Protein AF-A0A5U8XTY5-F1 (afdb_monomer)

Organism: Salmonella muenchen (NCBI:txid596)

Solvent-accessible surface area (backbone atoms only — not comparable to full-atom values): 8448 Å² total; per-residue (Å²): 133,66,75,62,83,68,44,60,84,65,39,34,30,26,36,32,44,44,83,34,36,45,85,84,42,79,46,60,40,69,57,19,28,33,69,45,80,37,49,50,77,51,37,48,77,76,77,43,60,56,65,62,52,39,66,68,31,56,85,42,45,66,90,85,54,60,74,99,45,65,75,80,51,49,31,33,36,30,30,37,79,89,67,51,74,48,80,42,53,58,59,47,47,39,78,92,49,59,42,58,59,68,87,74,84,79,88,80,92,75,93,68,94,55,100,62,41,67,60,52,51,50,50,55,40,46,75,71,72,43,84,83,88,80,85,82,83,132

Secondary structure (DSSP, 8-state):
--GGGSS-TT-EEEEEB-TTGGGTS-SEEEEEEEEEEE-HHHHHHTT--HHHHHHHHGGGSPTTSS-SSTTSS-EEEEE-TTS-EEEEEGGGB-GGG-EE------------SSTTHHHHHHHHHHHTT---------

InterPro domains:
  IPR046907 SH3 fold domain associated with phage DNA polymerases [PF20287] (8-131)

Nearest PDB structures (foldseek):
  6p5j-assembly1_F  TM=4.198E-01  e=7.250E-01  Oryctolagus cuniculus
  6yal-assembly1_G  TM=4.003E-01  e=6.808E-01  Oryctolagus cuniculus
  8s8h-assembly1_E  TM=4.446E-01  e=1.983E+00  Kluyveromyces lactis NRRL Y-1140
  6w2t-assembly1_F  TM=3.214E-01  e=9.323E-01  Oryctolagus cuniculus
  7q08-assembly1_F  TM=4.359E-01  e=2.111E+00  Candida albicans SC5314

Structure (mmCIF, N/CA/C/O backbone):
data_AF-A0A5U8XTY5-F1
#
_entry.id   AF-A0A5U8XTY5-F1
#
loop_
_atom_site.group_PDB
_atom_site.id
_atom_site.type_symbol
_atom_site.label_atom_id
_atom_site.label_alt_id
_atom_site.label_comp_id
_atom_site.label_asym_id
_atom_site.label_entity_id
_atom_site.label_seq_id
_atom_site.pdbx_PDB_ins_code
_atom_site.Cartn_x
_atom_site.Cartn_y
_atom_site.Cartn_z
_atom_site.occupancy
_atom_site.B_iso_or_equiv
_atom_site.auth_seq_id
_atom_site.auth_comp_id
_atom_site.auth_asym_id
_atom_site.auth_atom_id
_atom_site.pdbx_PDB_model_num
ATOM 1 N N . MET A 1 1 ? 16.861 0.156 2.799 1.00 46.25 1 MET A N 1
ATOM 2 C CA . MET A 1 1 ? 15.954 0.047 3.958 1.00 46.25 1 MET A CA 1
ATOM 3 C C . MET A 1 1 ? 14.641 -0.405 3.359 1.00 46.25 1 MET A C 1
ATOM 5 O O . MET A 1 1 ? 14.179 0.290 2.465 1.00 46.25 1 MET A O 1
ATOM 9 N N . ASP A 1 2 ? 14.175 -1.608 3.687 1.00 60.91 2 ASP A N 1
ATOM 10 C CA . ASP A 1 2 ? 12.986 -2.193 3.049 1.00 60.91 2 ASP A CA 1
ATOM 11 C C . ASP A 1 2 ? 11.744 -1.482 3.602 1.00 60.91 2 ASP A C 1
ATOM 13 O O . ASP A 1 2 ? 11.672 -1.197 4.802 1.00 60.91 2 ASP A O 1
ATOM 17 N N . ILE A 1 3 ? 10.776 -1.162 2.746 1.00 63.41 3 ILE A N 1
ATOM 18 C CA . ILE A 1 3 ? 9.521 -0.537 3.184 1.00 63.41 3 ILE A CA 1
ATOM 19 C C . ILE A 1 3 ? 8.772 -1.449 4.177 1.00 63.41 3 ILE A C 1
ATOM 21 O O . ILE A 1 3 ? 8.040 -0.964 5.041 1.00 63.41 3 ILE A O 1
ATOM 25 N N . LEU A 1 4 ? 9.011 -2.765 4.099 1.00 61.50 4 LEU A N 1
ATOM 26 C CA . LEU A 1 4 ? 8.465 -3.785 4.993 1.00 61.50 4 LEU A CA 1
ATOM 27 C C . LEU A 1 4 ? 9.003 -3.704 6.428 1.00 61.50 4 LEU A C 1
ATOM 29 O O . LEU A 1 4 ? 8.382 -4.255 7.330 1.00 61.50 4 LEU A O 1
ATOM 33 N N . ASP A 1 5 ? 10.098 -2.982 6.687 1.00 62.12 5 ASP A N 1
ATOM 34 C CA . ASP A 1 5 ? 10.522 -2.713 8.070 1.00 62.12 5 ASP A CA 1
ATOM 35 C C . ASP A 1 5 ? 9.539 -1.760 8.785 1.00 62.12 5 ASP A C 1
ATOM 37 O O . ASP A 1 5 ? 9.568 -1.624 10.010 1.00 62.12 5 ASP A O 1
ATOM 41 N N . ARG A 1 6 ? 8.668 -1.068 8.029 1.00 63.94 6 ARG A N 1
ATOM 42 C CA . ARG A 1 6 ? 7.692 -0.093 8.545 1.00 63.94 6 ARG A CA 1
ATOM 43 C C . ARG A 1 6 ? 6.277 -0.658 8.699 1.00 63.94 6 ARG A C 1
ATOM 45 O O . ARG A 1 6 ? 5.474 -0.035 9.391 1.00 63.94 6 ARG A O 1
ATOM 52 N N . PHE A 1 7 ? 5.958 -1.792 8.072 1.00 67.31 7 PHE A N 1
ATOM 53 C CA . PHE A 1 7 ? 4.647 -2.446 8.165 1.00 67.31 7 PHE A CA 1
ATOM 54 C C . PHE A 1 7 ? 4.726 -3.936 7.812 1.00 67.31 7 PHE A C 1
ATOM 56 O O . PHE A 1 7 ? 5.512 -4.339 6.955 1.00 67.31 7 PHE A O 1
ATOM 63 N N . ASN A 1 8 ? 3.852 -4.760 8.395 1.00 67.56 8 ASN A N 1
ATOM 64 C CA . ASN A 1 8 ? 3.771 -6.175 8.027 1.00 67.56 8 ASN A CA 1
ATOM 65 C C . ASN A 1 8 ? 2.825 -6.414 6.839 1.00 67.56 8 ASN A C 1
ATOM 67 O O . ASN A 1 8 ? 1.816 -5.731 6.645 1.00 67.56 8 ASN A O 1
ATOM 71 N N . LEU A 1 9 ? 3.098 -7.468 6.065 1.00 66.56 9 LEU A N 1
ATOM 72 C CA . LEU A 1 9 ? 2.143 -7.977 5.078 1.00 66.56 9 LEU A CA 1
ATOM 73 C C . LEU A 1 9 ? 0.814 -8.339 5.763 1.00 66.56 9 LEU A C 1
ATOM 75 O O . LEU A 1 9 ? 0.801 -8.943 6.835 1.00 66.56 9 LEU A O 1
ATOM 79 N N . LYS A 1 10 ? -0.304 -8.022 5.098 1.00 68.25 10 LYS A N 1
ATOM 80 C CA . LYS A 1 10 ? -1.699 -8.116 5.578 1.00 68.25 10 LYS A CA 1
ATOM 81 C C . LYS A 1 10 ? -2.130 -7.052 6.588 1.00 68.25 10 LYS A C 1
ATOM 83 O O . LYS A 1 10 ? -3.305 -7.044 6.961 1.00 68.25 10 LYS A O 1
ATOM 88 N N . GLU A 1 11 ? -1.252 -6.140 6.998 1.00 69.69 11 GLU A N 1
ATOM 89 C CA . GLU A 1 11 ? -1.669 -4.992 7.799 1.00 69.69 11 GLU A CA 1
ATOM 90 C C . GLU A 1 11 ? -2.367 -3.935 6.944 1.00 69.69 11 GLU A C 1
ATOM 92 O O . GLU A 1 11 ? -2.171 -3.819 5.730 1.00 69.69 11 GLU A O 1
ATOM 97 N N . THR A 1 12 ? -3.234 -3.177 7.609 1.00 72.56 12 THR A N 1
ATOM 98 C CA . THR A 1 12 ? -3.877 -2.005 7.029 1.00 72.56 12 THR A CA 1
ATOM 99 C C . THR A 1 12 ? -2.951 -0.820 7.239 1.00 72.56 12 THR A C 1
ATOM 101 O O . THR A 1 12 ? -2.670 -0.449 8.374 1.00 72.56 12 THR A O 1
ATOM 104 N N . VAL A 1 13 ? -2.478 -0.228 6.153 1.00 76.25 13 VAL A N 1
ATOM 105 C CA . VAL A 1 13 ? -1.518 0.873 6.176 1.00 76.25 13 VAL A CA 1
ATOM 106 C C . VAL A 1 13 ? -2.144 2.073 5.485 1.00 76.25 13 VAL A C 1
ATOM 108 O O . VAL A 1 13 ? -2.880 1.935 4.502 1.00 76.25 13 VAL A O 1
ATOM 111 N N . THR A 1 14 ? -1.877 3.250 6.029 1.00 79.75 14 THR A N 1
ATOM 112 C CA . THR A 1 14 ? -2.130 4.516 5.356 1.00 79.75 14 THR A CA 1
ATOM 113 C C . THR A 1 14 ? -0.795 5.077 4.904 1.00 79.75 14 THR A C 1
ATOM 115 O O . THR A 1 14 ? 0.130 5.164 5.701 1.00 79.75 14 THR A O 1
ATOM 118 N N . PHE A 1 15 ? -0.670 5.410 3.627 1.00 79.62 15 PHE A N 1
ATOM 119 C CA . PHE A 1 15 ? 0.547 6.012 3.091 1.00 79.62 15 PHE A CA 1
ATOM 120 C C . PHE A 1 15 ? 0.212 6.958 1.942 1.00 79.62 15 PHE A C 1
ATOM 122 O O . PHE A 1 15 ? -0.843 6.846 1.303 1.00 79.62 15 PHE A O 1
ATOM 129 N N . GLN A 1 16 ? 1.116 7.899 1.691 1.00 78.56 16 GLN A N 1
ATOM 130 C CA . GLN A 1 16 ? 1.042 8.806 0.556 1.00 78.56 16 GLN A CA 1
ATOM 131 C C . GLN A 1 16 ? 2.100 8.422 -0.474 1.00 78.56 16 GLN A C 1
ATOM 133 O O . GLN A 1 16 ? 3.212 8.000 -0.137 1.00 78.56 16 GLN A O 1
ATOM 138 N N . LEU A 1 17 ? 1.735 8.555 -1.744 1.00 77.31 17 LEU A N 1
ATOM 139 C CA . LEU A 1 17 ? 2.702 8.480 -2.828 1.00 77.31 17 LEU A CA 1
ATOM 140 C C . LEU A 1 17 ? 3.412 9.828 -2.970 1.00 77.31 17 LEU A C 1
ATOM 142 O O . LEU A 1 17 ? 2.906 10.865 -2.535 1.00 77.31 17 LEU A O 1
ATOM 146 N N . TYR A 1 18 ? 4.590 9.830 -3.590 1.00 75.50 18 TYR A N 1
ATOM 147 C CA . TYR A 1 18 ? 5.192 11.090 -4.018 1.00 75.50 18 TYR A CA 1
ATOM 148 C C . TYR A 1 18 ? 4.242 11.833 -4.969 1.00 75.50 18 TYR A C 1
ATOM 150 O O . TYR A 1 18 ? 3.609 11.217 -5.824 1.00 75.50 18 TYR A O 1
ATOM 158 N N . THR A 1 19 ? 4.198 13.165 -4.855 1.00 61.72 19 THR A N 1
ATOM 159 C CA . THR A 1 19 ? 3.225 14.074 -5.500 1.00 61.72 19 THR A CA 1
ATOM 160 C C .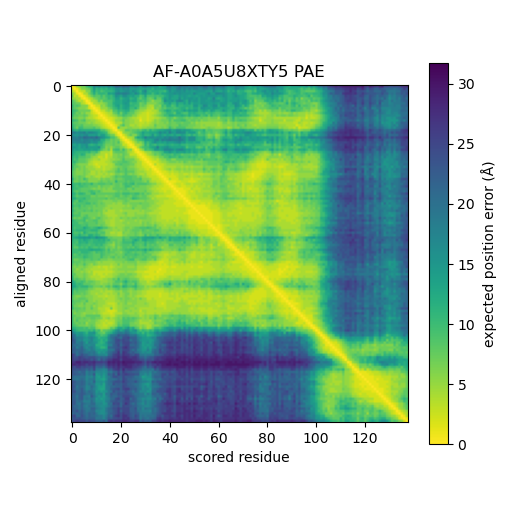 THR A 1 19 ? 3.121 13.933 -7.027 1.00 61.72 19 THR A C 1
ATOM 162 O O . THR A 1 19 ? 2.156 14.388 -7.638 1.00 61.72 19 THR A O 1
ATOM 165 N N . GLY A 1 20 ? 4.108 13.295 -7.656 1.00 58.78 20 GLY A N 1
ATOM 166 C CA . GLY A 1 20 ? 4.096 12.944 -9.071 1.00 58.78 20 GLY A CA 1
ATOM 167 C C . GLY A 1 20 ? 3.102 11.850 -9.455 1.00 58.78 20 GLY A C 1
ATOM 168 O O . GLY A 1 20 ? 2.433 11.962 -10.479 1.00 58.78 20 GLY A O 1
ATOM 169 N N . ALA A 1 21 ? 2.962 10.813 -8.628 1.00 59.19 21 ALA A N 1
ATOM 170 C CA . ALA A 1 21 ? 2.172 9.626 -8.962 1.00 59.19 21 ALA A CA 1
ATOM 171 C C . ALA A 1 21 ? 0.647 9.888 -9.008 1.00 59.19 21 ALA A C 1
ATOM 173 O O . ALA A 1 21 ? -0.096 9.072 -9.566 1.00 59.19 21 ALA A O 1
ATOM 174 N N . SER A 1 22 ? 0.219 11.048 -8.489 1.00 54.59 22 SER A N 1
ATOM 175 C CA . SER A 1 22 ? -1.140 11.619 -8.469 1.00 54.59 22 SER A CA 1
ATOM 176 C C . SER A 1 22 ? -1.936 11.486 -9.764 1.00 54.59 22 SER A C 1
ATOM 178 O O . SER A 1 22 ? -3.157 11.326 -9.746 1.00 54.59 22 SER A O 1
ATOM 180 N N . ALA A 1 23 ? -1.257 11.596 -10.908 1.00 53.28 23 ALA A N 1
ATOM 181 C CA . ALA A 1 23 ? -1.905 11.698 -12.213 1.00 53.28 23 ALA A CA 1
ATOM 182 C C . ALA A 1 23 ? -2.457 10.357 -12.728 1.00 53.28 23 ALA A C 1
ATOM 184 O O . ALA A 1 23 ? -3.297 10.337 -13.627 1.00 53.28 23 ALA A O 1
ATOM 185 N N . VAL A 1 24 ? -1.978 9.240 -12.175 1.00 58.25 24 VAL A N 1
ATOM 186 C CA . VAL A 1 24 ? -2.246 7.877 -12.667 1.00 58.25 24 VAL A CA 1
ATOM 187 C C . VAL A 1 24 ? -2.859 7.015 -11.566 1.00 58.25 24 VAL A C 1
ATOM 189 O O . VAL A 1 24 ? -3.650 6.112 -11.836 1.00 58.25 24 VAL A O 1
ATOM 192 N N . ILE A 1 25 ? -2.498 7.301 -10.316 1.00 67.31 25 ILE A N 1
ATOM 193 C CA . ILE A 1 25 ? -2.859 6.530 -9.134 1.00 67.31 25 ILE A CA 1
ATOM 194 C C . ILE A 1 25 ? -3.335 7.518 -8.056 1.00 67.31 25 ILE A C 1
ATOM 196 O O . ILE A 1 25 ? -2.793 8.618 -7.971 1.00 67.31 25 ILE A O 1
ATOM 200 N N . PRO A 1 26 ? -4.334 7.167 -7.221 1.00 63.91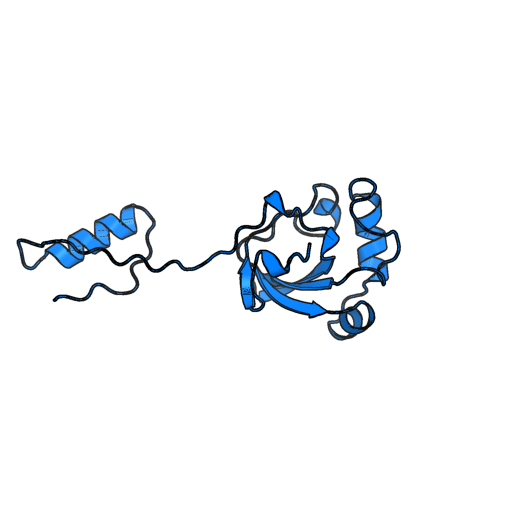 26 PRO A N 1
ATOM 201 C CA . PRO A 1 26 ? -4.730 8.010 -6.099 1.00 63.91 26 PRO A CA 1
ATOM 202 C C . PRO A 1 26 ? -3.528 8.399 -5.227 1.00 63.91 26 PRO A C 1
ATOM 204 O O . PRO A 1 26 ? -2.783 7.534 -4.776 1.00 63.91 26 PRO A O 1
ATOM 207 N N . ASP A 1 27 ? -3.379 9.695 -4.952 1.00 61.25 27 ASP A N 1
ATOM 208 C CA . ASP A 1 27 ? -2.266 10.261 -4.171 1.00 61.25 27 ASP A CA 1
ATOM 209 C C . ASP A 1 27 ? -2.111 9.700 -2.764 1.00 61.25 27 ASP A C 1
ATOM 211 O O . ASP A 1 27 ? -1.024 9.681 -2.181 1.00 61.25 27 ASP A O 1
ATOM 215 N N . SER A 1 28 ? -3.230 9.278 -2.191 1.00 64.94 28 SER A N 1
ATOM 216 C CA . SER A 1 28 ? -3.286 8.785 -0.831 1.00 64.94 28 SER A CA 1
ATOM 217 C C . SER A 1 28 ? -4.032 7.465 -0.792 1.00 64.94 28 SER A C 1
ATOM 219 O O . SER A 1 28 ? -5.158 7.329 -1.278 1.00 64.94 28 SER A O 1
ATOM 221 N N . PHE A 1 29 ? -3.382 6.481 -0.185 1.00 72.94 29 PHE A N 1
ATOM 222 C CA . PHE A 1 29 ? -3.963 5.185 0.107 1.00 72.94 29 PHE A CA 1
ATOM 223 C C . PHE A 1 29 ? -4.335 5.184 1.577 1.00 72.94 29 PHE A C 1
ATOM 225 O O . PHE A 1 29 ? -3.511 4.898 2.438 1.00 72.94 29 PHE A O 1
ATOM 232 N N . THR A 1 30 ? -5.581 5.541 1.883 1.00 72.19 30 THR A N 1
ATOM 233 C CA . THR A 1 30 ? -6.093 5.501 3.255 1.00 72.19 30 THR A CA 1
ATOM 234 C C . THR A 1 30 ? -6.581 4.098 3.588 1.00 72.19 30 THR A C 1
ATOM 236 O O . THR A 1 30 ? -7.447 3.559 2.893 1.00 72.19 30 THR A O 1
ATOM 239 N N . ARG A 1 31 ? -6.052 3.511 4.669 1.00 70.56 31 ARG A N 1
ATOM 240 C CA . ARG A 1 31 ? -6.459 2.193 5.192 1.00 70.56 31 ARG A CA 1
ATOM 241 C C . ARG A 1 31 ? -6.450 1.087 4.129 1.00 70.56 31 ARG A C 1
ATOM 243 O O . ARG A 1 31 ? -7.416 0.336 3.982 1.00 70.56 31 ARG A O 1
ATOM 250 N N . CYS A 1 32 ? -5.361 0.984 3.382 1.00 78.00 32 CYS A N 1
ATOM 251 C CA . CYS A 1 32 ? -5.200 -0.043 2.361 1.00 78.00 32 CYS A CA 1
ATOM 252 C C . CYS A 1 32 ? -4.470 -1.254 2.940 1.00 78.00 32 CYS A C 1
ATOM 254 O O . CYS A 1 32 ? -3.485 -1.115 3.658 1.00 78.00 32 CYS A O 1
ATOM 256 N N . ALA A 1 33 ? -4.964 -2.454 2.652 1.00 80.25 33 ALA A N 1
ATOM 257 C CA . ALA A 1 33 ? -4.338 -3.686 3.107 1.00 80.25 33 ALA A CA 1
ATOM 258 C C . ALA A 1 33 ? -3.234 -4.098 2.132 1.00 80.25 33 ALA A C 1
ATOM 260 O O . ALA A 1 33 ? -3.513 -4.361 0.955 1.00 80.25 33 ALA A O 1
ATOM 261 N N . VAL A 1 34 ? -1.992 -4.193 2.609 1.00 82.44 34 VAL A N 1
ATOM 262 C CA . VAL A 1 34 ? -0.890 -4.689 1.776 1.00 82.44 34 VAL A CA 1
ATOM 263 C C . VAL A 1 34 ? -1.045 -6.196 1.627 1.00 82.44 34 VAL A C 1
ATOM 265 O O . VAL A 1 34 ? -0.899 -6.954 2.583 1.00 82.44 34 VAL A O 1
ATOM 268 N N . THR A 1 35 ? -1.409 -6.641 0.429 1.00 81.38 35 THR A N 1
ATOM 269 C CA . THR A 1 35 ? -1.770 -8.040 0.177 1.00 81.38 35 THR A CA 1
ATOM 270 C C . THR A 1 35 ? -0.535 -8.876 -0.126 1.00 81.38 35 THR A C 1
ATOM 272 O O . THR A 1 35 ? -0.409 -9.995 0.376 1.00 81.38 35 THR A O 1
ATOM 275 N N . SER A 1 36 ? 0.371 -8.360 -0.957 1.00 82.06 36 SER A N 1
ATOM 276 C CA . SER A 1 36 ? 1.568 -9.084 -1.395 1.00 82.06 36 SER A CA 1
ATOM 277 C C . SER A 1 36 ? 2.657 -8.114 -1.849 1.00 82.06 36 SER A C 1
ATOM 279 O O . SER A 1 36 ? 2.345 -7.079 -2.438 1.00 82.06 36 SER A O 1
ATOM 281 N N . LYS A 1 37 ? 3.916 -8.480 -1.591 1.00 84.94 37 LYS A N 1
ATOM 282 C CA . LYS A 1 37 ? 5.103 -7.928 -2.250 1.00 84.94 37 LYS A CA 1
ATOM 283 C C . LYS A 1 37 ? 5.488 -8.903 -3.357 1.00 84.94 37 LYS A C 1
ATOM 285 O O . LYS A 1 37 ? 5.535 -10.104 -3.095 1.00 84.94 37 LYS A O 1
ATOM 290 N N . VAL A 1 38 ? 5.644 -8.404 -4.573 1.00 86.94 38 VAL A N 1
ATOM 291 C CA . VAL A 1 38 ? 5.802 -9.212 -5.784 1.00 86.94 38 VAL A CA 1
ATOM 292 C C . VAL A 1 38 ? 6.907 -8.640 -6.657 1.00 86.94 38 VAL A C 1
ATOM 294 O O . VAL A 1 38 ? 7.130 -7.428 -6.673 1.00 86.94 38 VAL A O 1
ATOM 297 N N . ASP A 1 39 ? 7.574 -9.517 -7.396 1.00 85.44 39 ASP A N 1
ATOM 298 C CA . ASP A 1 39 ? 8.566 -9.117 -8.386 1.00 85.44 39 ASP A CA 1
ATOM 299 C C . ASP A 1 39 ? 7.884 -8.697 -9.693 1.00 85.44 39 ASP A C 1
ATOM 301 O O . ASP A 1 39 ? 6.704 -8.968 -9.925 1.00 85.44 39 ASP A O 1
ATOM 305 N N . TYR A 1 40 ? 8.645 -8.045 -10.569 1.00 81.38 40 TYR A N 1
ATOM 306 C CA . TYR A 1 40 ? 8.180 -7.537 -11.862 1.00 81.38 40 TYR A CA 1
ATOM 307 C C . TYR A 1 40 ? 7.398 -8.566 -12.698 1.00 81.38 40 TYR A C 1
ATOM 309 O O . TYR A 1 40 ? 6.350 -8.240 -13.257 1.00 81.38 40 TYR A O 1
ATOM 317 N N . ASP A 1 41 ? 7.854 -9.819 -12.746 1.00 82.00 41 ASP A N 1
ATOM 318 C CA . ASP A 1 41 ? 7.173 -10.870 -13.512 1.00 82.00 41 ASP A CA 1
ATOM 319 C C . ASP A 1 41 ? 5.838 -11.286 -12.882 1.00 82.00 41 ASP A C 1
ATOM 321 O O . ASP A 1 41 ? 4.867 -11.565 -13.592 1.00 82.00 41 ASP A O 1
ATOM 325 N N . ASP A 1 42 ? 5.748 -11.247 -11.553 1.00 83.31 42 ASP A N 1
ATOM 326 C CA . ASP A 1 42 ? 4.539 -11.607 -10.823 1.00 83.31 42 ASP A CA 1
ATOM 327 C C . ASP A 1 42 ? 3.459 -10.531 -10.906 1.00 83.31 42 ASP A C 1
ATOM 329 O O . ASP A 1 42 ? 2.274 -10.860 -10.845 1.00 83.31 42 ASP A O 1
ATOM 333 N N . VAL A 1 43 ? 3.814 -9.263 -11.133 1.00 83.44 43 VAL A N 1
ATOM 334 C CA . VAL A 1 43 ? 2.833 -8.182 -11.347 1.00 83.44 43 VAL A CA 1
ATOM 335 C C . VAL A 1 43 ? 1.864 -8.525 -12.484 1.00 83.44 43 VAL A C 1
ATOM 337 O O . VAL A 1 43 ? 0.650 -8.322 -12.354 1.00 83.44 43 VAL A O 1
ATOM 340 N N . ARG A 1 44 ? 2.377 -9.133 -13.563 1.00 84.56 44 ARG A N 1
ATOM 341 C CA . ARG A 1 44 ? 1.567 -9.567 -14.712 1.00 84.56 44 ARG A CA 1
ATOM 342 C C . ARG A 1 44 ? 0.568 -10.657 -14.336 1.00 84.56 44 ARG A C 1
ATOM 344 O O . ARG A 1 44 ? -0.555 -10.651 -14.842 1.00 84.56 44 ARG A O 1
ATOM 351 N N . ASN A 1 45 ? 0.915 -11.525 -13.384 1.00 82.94 45 ASN A N 1
ATOM 352 C CA . ASN A 1 45 ? 0.008 -12.550 -12.856 1.00 82.94 45 ASN A CA 1
ATOM 353 C C . ASN A 1 45 ? -1.184 -11.940 -12.092 1.00 82.94 45 ASN A C 1
ATOM 355 O O . ASN A 1 45 ? -2.248 -12.557 -12.011 1.00 82.94 45 ASN A O 1
ATOM 359 N N . PHE A 1 46 ? -1.049 -10.713 -11.576 1.00 79.94 46 PHE A N 1
ATOM 360 C CA . PHE A 1 46 ? -2.140 -9.964 -10.941 1.00 79.94 46 PHE A CA 1
ATOM 361 C C . PHE A 1 46 ? -2.992 -9.147 -11.927 1.00 79.94 46 PHE A C 1
ATOM 363 O O . PHE A 1 46 ? -3.963 -8.519 -11.497 1.00 79.94 46 PHE A O 1
ATOM 370 N N . GLY A 1 47 ? -2.679 -9.185 -13.228 1.00 81.56 47 GLY A N 1
ATOM 371 C CA . GLY A 1 47 ? -3.412 -8.467 -14.274 1.00 81.56 47 GLY A CA 1
ATOM 372 C C . GLY A 1 47 ? -3.002 -7.002 -14.438 1.00 81.56 47 GLY A C 1
ATOM 373 O O . GLY A 1 47 ? -3.759 -6.229 -15.023 1.00 81.56 47 GLY A O 1
ATOM 374 N N . PHE A 1 48 ? -1.831 -6.617 -13.925 1.00 83.19 48 PHE A N 1
ATOM 375 C CA . PHE A 1 48 ? -1.251 -5.288 -14.112 1.00 83.19 48 PHE A CA 1
ATOM 376 C C . PHE A 1 48 ? -0.033 -5.366 -15.032 1.00 83.19 48 PHE A C 1
ATOM 378 O O . PHE A 1 48 ? 0.696 -6.355 -15.018 1.00 83.19 48 PHE A O 1
ATOM 385 N N . ASP A 1 49 ? 0.200 -4.317 -15.819 1.00 85.25 49 ASP A N 1
ATOM 386 C CA . ASP A 1 49 ? 1.402 -4.205 -16.642 1.00 85.25 49 ASP A CA 1
ATOM 387 C C . ASP A 1 49 ? 2.402 -3.250 -15.962 1.00 85.25 49 ASP A C 1
ATOM 389 O O . ASP A 1 49 ? 2.158 -2.036 -15.926 1.00 85.25 49 ASP A O 1
ATOM 393 N N . PRO A 1 50 ? 3.495 -3.774 -15.374 1.00 84.00 50 PRO A N 1
ATOM 394 C CA . PRO A 1 50 ? 4.473 -2.957 -14.663 1.00 84.00 50 PRO A CA 1
ATOM 395 C C . PRO A 1 50 ? 5.196 -1.973 -15.590 1.00 84.00 50 PRO A C 1
ATOM 397 O O . PRO A 1 50 ? 5.551 -0.886 -15.135 1.00 84.00 50 PRO A O 1
ATOM 400 N N . ASP A 1 51 ? 5.371 -2.294 -16.878 1.00 85.25 51 ASP A N 1
ATOM 401 C CA . ASP A 1 51 ? 6.033 -1.399 -17.836 1.00 85.25 51 ASP A CA 1
ATOM 402 C C . ASP A 1 51 ? 5.166 -0.177 -18.119 1.00 85.25 51 ASP A C 1
ATOM 404 O O . ASP A 1 51 ? 5.644 0.958 -18.088 1.00 85.25 51 ASP A O 1
ATOM 408 N N . VAL A 1 52 ? 3.872 -0.409 -18.348 1.00 84.88 52 VAL A N 1
ATOM 409 C CA . VAL A 1 52 ? 2.898 0.659 -18.601 1.00 84.88 52 VAL A CA 1
ATOM 410 C C . VAL A 1 52 ? 2.761 1.549 -17.371 1.00 84.88 52 VAL A C 1
ATOM 412 O O . VAL A 1 52 ? 2.813 2.773 -17.486 1.00 84.88 52 VAL A O 1
ATOM 415 N N . LEU A 1 53 ? 2.632 0.952 -16.182 1.00 83.06 53 LEU A N 1
ATOM 416 C CA . LEU A 1 53 ? 2.545 1.712 -14.934 1.00 83.06 53 LEU A CA 1
ATOM 417 C C . LEU A 1 53 ? 3.818 2.529 -14.687 1.00 83.06 53 LEU A C 1
ATOM 419 O O . LEU A 1 53 ? 3.731 3.712 -14.361 1.00 83.06 53 LEU A O 1
ATOM 423 N N . HIS A 1 54 ? 4.994 1.929 -14.883 1.00 84.25 54 HIS A N 1
ATOM 424 C CA . HIS A 1 54 ? 6.266 2.623 -14.722 1.00 84.25 54 HIS A CA 1
ATOM 425 C C . HIS A 1 54 ? 6.421 3.772 -15.720 1.00 84.25 54 HIS A C 1
ATOM 427 O O . HIS A 1 54 ? 6.759 4.873 -15.305 1.00 84.25 54 HIS A O 1
ATOM 433 N N . GLN A 1 55 ? 6.112 3.582 -17.005 1.00 83.19 55 GLN A N 1
ATOM 434 C CA . GLN A 1 55 ? 6.196 4.657 -18.004 1.00 83.19 55 GLN A CA 1
ATOM 435 C C . GLN A 1 55 ? 5.302 5.858 -17.677 1.00 83.19 55 GLN A C 1
ATOM 437 O O . GLN A 1 55 ? 5.670 6.993 -17.980 1.00 83.19 55 GLN A O 1
ATOM 442 N N . LEU A 1 56 ? 4.142 5.618 -17.064 1.00 81.69 56 LEU A N 1
ATOM 443 C CA . LEU A 1 56 ? 3.211 6.675 -16.680 1.00 81.69 56 LEU A CA 1
ATOM 444 C C . LEU A 1 56 ? 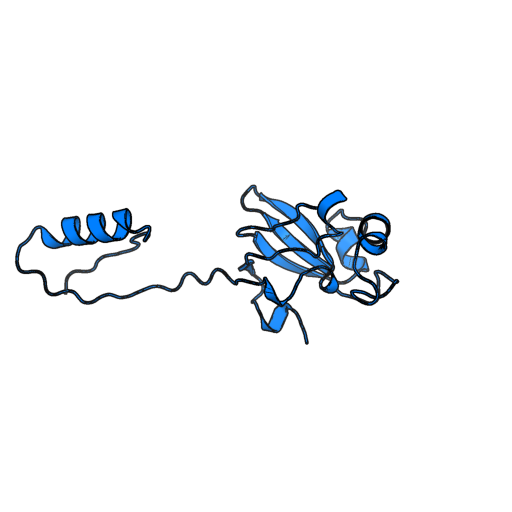3.646 7.396 -15.393 1.00 81.69 56 LEU A C 1
ATOM 446 O O . LEU A 1 56 ? 3.510 8.615 -15.305 1.00 81.69 56 LEU A O 1
ATOM 450 N N . VAL A 1 57 ? 4.178 6.665 -14.406 1.00 79.94 57 VAL A N 1
ATOM 451 C CA . VAL A 1 57 ? 4.508 7.204 -13.073 1.00 79.94 57 VAL A CA 1
ATOM 452 C C . VAL A 1 57 ? 5.953 7.713 -12.982 1.00 79.94 57 VAL A C 1
ATOM 454 O O . VAL A 1 57 ? 6.180 8.800 -12.458 1.00 79.94 57 VAL A O 1
ATOM 457 N N . PHE A 1 58 ? 6.937 7.007 -13.543 1.00 81.62 58 PHE A N 1
ATOM 458 C CA . PHE A 1 58 ? 8.359 7.380 -13.516 1.00 81.62 58 PHE A CA 1
ATOM 459 C C . PHE A 1 58 ? 8.664 8.847 -13.875 1.00 81.62 58 PHE A C 1
ATOM 461 O O . PHE A 1 58 ? 9.381 9.486 -13.106 1.00 81.62 58 PHE A O 1
ATOM 468 N N . PRO A 1 59 ? 8.122 9.439 -14.965 1.00 80.06 59 PRO A N 1
ATOM 469 C CA . PRO A 1 59 ? 8.441 10.823 -15.334 1.00 80.06 59 PRO A CA 1
ATOM 470 C C . PRO A 1 59 ? 7.899 11.865 -14.350 1.00 80.06 59 PRO A C 1
ATOM 472 O O . PRO A 1 59 ? 8.307 13.024 -14.393 1.00 80.06 59 PRO A O 1
ATOM 475 N N . THR A 1 60 ? 6.959 11.474 -13.493 1.00 78.62 60 THR A N 1
ATOM 476 C CA . THR A 1 60 ? 6.350 12.362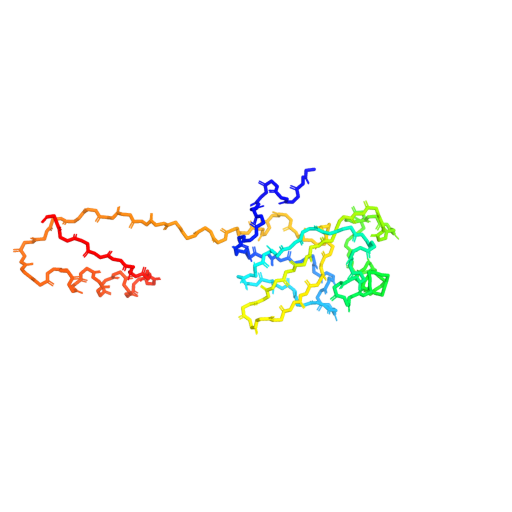 -12.501 1.00 78.62 60 THR A CA 1
ATOM 477 C C . THR A 1 60 ? 7.065 12.303 -11.152 1.00 78.62 60 THR A C 1
ATOM 479 O O . THR A 1 60 ? 6.961 13.238 -10.357 1.00 78.62 60 THR A O 1
ATOM 482 N N . LEU A 1 61 ? 7.800 11.220 -10.884 1.00 77.25 61 LEU A N 1
ATOM 483 C CA . LEU A 1 61 ? 8.513 11.035 -9.628 1.00 77.25 61 LEU A CA 1
ATOM 484 C C . LEU A 1 61 ? 9.716 11.984 -9.525 1.00 77.25 61 LEU A C 1
ATOM 486 O O . LEU A 1 61 ? 10.314 12.356 -10.539 1.00 77.25 61 LEU A O 1
ATOM 490 N N . PRO A 1 62 ? 10.115 12.367 -8.300 1.00 74.06 62 PRO A N 1
ATOM 491 C CA . PRO A 1 62 ? 11.348 13.110 -8.098 1.00 74.06 62 PRO A CA 1
ATOM 492 C C . PRO A 1 62 ? 12.561 12.338 -8.646 1.00 74.06 62 PRO A C 1
ATOM 494 O O . PRO A 1 62 ? 12.608 11.105 -8.653 1.00 74.06 62 PRO A O 1
ATOM 497 N N . ALA A 1 63 ? 13.571 13.074 -9.112 1.00 72.50 63 ALA A N 1
ATOM 498 C CA . ALA A 1 63 ? 14.789 12.464 -9.633 1.00 72.50 63 ALA A CA 1
ATOM 499 C C . ALA A 1 63 ? 15.472 11.600 -8.557 1.00 72.50 63 ALA A C 1
ATOM 501 O O . ALA A 1 63 ? 15.603 12.019 -7.408 1.00 72.50 63 ALA A O 1
ATOM 502 N N . ASN A 1 64 ? 15.952 10.419 -8.956 1.00 73.62 64 ASN A N 1
ATOM 503 C CA . ASN A 1 64 ? 16.588 9.414 -8.092 1.00 73.62 64 ASN A CA 1
ATOM 504 C C . ASN A 1 64 ? 15.673 8.767 -7.035 1.00 73.62 64 ASN A C 1
ATOM 506 O O . ASN A 1 64 ? 16.187 8.099 -6.141 1.00 73.62 64 ASN A O 1
ATOM 510 N N . THR A 1 65 ? 14.348 8.920 -7.130 1.00 73.19 65 THR A N 1
ATOM 511 C CA . THR A 1 65 ? 13.419 8.213 -6.234 1.00 73.19 65 THR A CA 1
ATOM 512 C C . THR A 1 65 ? 13.346 6.716 -6.536 1.00 73.19 65 THR A C 1
ATOM 514 O O . THR A 1 65 ? 13.309 5.924 -5.607 1.00 73.19 65 THR A O 1
ATOM 517 N N . CYS A 1 66 ? 13.376 6.315 -7.811 1.00 78.31 66 CYS A N 1
ATOM 518 C CA . CYS A 1 66 ? 13.392 4.906 -8.210 1.00 78.31 66 CYS A CA 1
ATOM 519 C C . CYS A 1 66 ? 14.307 4.672 -9.430 1.00 78.31 66 CYS A C 1
ATOM 521 O O . CYS A 1 66 ? 14.599 5.620 -10.172 1.00 78.31 66 CYS A O 1
ATOM 523 N N . PRO A 1 67 ? 14.790 3.435 -9.654 1.00 78.25 67 PRO A N 1
ATOM 52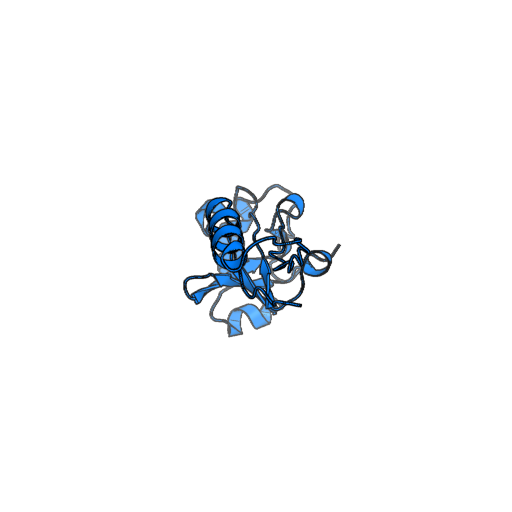4 C CA . PRO A 1 67 ? 15.512 3.072 -10.869 1.00 78.25 67 PRO A CA 1
ATOM 525 C C . PRO A 1 67 ? 14.656 3.304 -12.120 1.00 78.25 67 PRO A C 1
ATOM 527 O O . PRO A 1 67 ? 13.455 3.069 -12.098 1.00 78.25 67 PRO A O 1
ATOM 530 N N . SER A 1 68 ? 15.282 3.654 -13.247 1.00 79.19 68 SER A N 1
ATOM 531 C CA . SER A 1 68 ? 14.603 3.782 -14.553 1.00 79.19 68 SER A CA 1
ATOM 532 C C . SER A 1 68 ? 14.098 2.460 -15.141 1.00 79.19 68 SER A C 1
ATOM 534 O O . SER A 1 68 ? 13.653 2.422 -16.282 1.00 79.19 68 SER A O 1
ATOM 536 N N . ASP A 1 69 ? 14.309 1.359 -14.428 1.00 81.00 69 ASP A N 1
ATOM 537 C CA . ASP A 1 69 ? 14.012 0.012 -14.878 1.00 81.00 69 ASP A CA 1
ATOM 538 C C . ASP A 1 69 ? 13.043 -0.626 -13.870 1.00 81.00 69 ASP A C 1
ATOM 540 O O . ASP A 1 69 ? 13.429 -0.818 -12.709 1.00 81.00 69 ASP A O 1
ATOM 544 N N . PRO A 1 70 ? 11.802 -0.943 -14.286 1.00 80.56 70 PRO A N 1
ATOM 545 C CA . PRO A 1 70 ? 10.768 -1.509 -13.422 1.00 80.56 70 PRO A CA 1
ATOM 546 C C . PRO A 1 70 ? 11.090 -2.902 -12.872 1.00 80.56 70 PRO A C 1
ATOM 548 O O . PRO A 1 70 ? 10.406 -3.359 -11.955 1.00 80.56 70 PRO A O 1
ATOM 551 N N . SER A 1 71 ? 12.114 -3.573 -13.410 1.00 84.12 71 SER A N 1
ATOM 552 C CA . SER A 1 71 ? 12.582 -4.881 -12.936 1.00 84.12 71 SER A CA 1
ATOM 553 C C . SER A 1 71 ? 13.544 -4.807 -11.746 1.00 84.12 71 SER A C 1
ATOM 555 O O . SER A 1 71 ? 13.833 -5.826 -11.122 1.00 84.12 71 SER A O 1
ATOM 557 N N . LYS A 1 72 ? 14.057 -3.612 -11.417 1.00 83.81 72 LYS A N 1
ATOM 558 C CA . LYS A 1 72 ? 15.090 -3.428 -10.380 1.00 83.81 72 LYS A CA 1
ATOM 559 C C . LYS A 1 72 ? 14.544 -3.158 -8.982 1.00 83.81 72 LYS A C 1
ATOM 561 O O . LYS A 1 72 ? 15.335 -3.050 -8.048 1.00 83.81 72 LYS A O 1
ATOM 566 N N . TYR A 1 73 ? 13.232 -3.020 -8.844 1.00 82.81 73 TYR A N 1
ATOM 567 C CA . TYR A 1 73 ? 12.565 -2.768 -7.574 1.00 82.81 73 TYR A CA 1
ATOM 568 C C . TYR A 1 73 ? 11.320 -3.646 -7.448 1.00 82.81 73 TYR A C 1
ATOM 570 O O . TYR A 1 73 ? 10.784 -4.147 -8.439 1.00 82.81 73 TYR A O 1
ATOM 578 N N . ASN A 1 74 ? 10.865 -3.839 -6.213 1.00 85.44 74 ASN A N 1
ATOM 579 C CA . ASN A 1 74 ? 9.711 -4.686 -5.944 1.00 85.44 74 ASN A CA 1
AT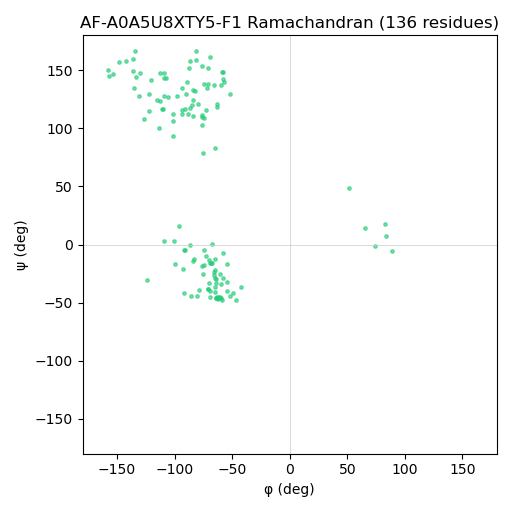OM 580 C C . ASN A 1 74 ? 8.409 -3.903 -6.070 1.00 85.44 74 ASN A C 1
ATOM 582 O O . ASN A 1 74 ? 8.343 -2.684 -5.891 1.00 85.44 74 ASN A O 1
ATOM 586 N N . TRP A 1 75 ? 7.337 -4.639 -6.294 1.00 85.94 75 TRP A N 1
ATOM 587 C CA . TRP A 1 75 ? 6.000 -4.101 -6.428 1.00 85.94 75 TRP A CA 1
ATOM 588 C C . TRP A 1 75 ? 5.132 -4.540 -5.256 1.00 85.94 75 TRP A C 1
ATOM 590 O O . TRP A 1 75 ? 5.277 -5.625 -4.695 1.00 85.94 75 TRP A O 1
ATOM 600 N N . LEU A 1 76 ? 4.205 -3.678 -4.871 1.00 85.44 76 LEU A N 1
ATOM 601 C CA . LEU A 1 76 ? 3.256 -3.897 -3.797 1.00 85.44 76 LEU A CA 1
ATOM 602 C C . LEU A 1 76 ? 1.851 -3.947 -4.372 1.00 85.44 76 LEU A C 1
ATOM 604 O O . LEU A 1 76 ? 1.376 -3.006 -5.013 1.00 85.44 76 LEU A O 1
ATOM 608 N N . ILE A 1 77 ? 1.161 -5.044 -4.083 1.00 85.50 77 ILE A N 1
ATOM 609 C CA . ILE A 1 77 ? -0.262 -5.180 -4.355 1.00 85.50 77 ILE A CA 1
ATOM 610 C C . ILE A 1 77 ? -1.014 -4.765 -3.101 1.00 85.50 77 ILE A C 1
ATOM 612 O O . ILE A 1 77 ? -0.978 -5.449 -2.072 1.00 85.50 77 ILE A O 1
ATOM 616 N N . VAL A 1 78 ? -1.729 -3.652 -3.197 1.00 84.94 78 VAL A N 1
ATOM 617 C CA . VAL A 1 78 ? -2.557 -3.132 -2.112 1.00 84.94 78 VAL A CA 1
ATOM 618 C C . VAL A 1 78 ? -4.027 -3.297 -2.445 1.00 84.94 78 VAL A C 1
ATOM 620 O O . VAL A 1 78 ? -4.455 -3.164 -3.591 1.00 84.94 78 VAL A O 1
ATOM 623 N N . LYS A 1 79 ? -4.826 -3.601 -1.429 1.00 82.88 79 LYS A N 1
ATOM 624 C CA . LYS A 1 79 ? -6.276 -3.681 -1.539 1.00 82.88 79 LYS A CA 1
ATOM 625 C C . LYS A 1 79 ? -6.887 -2.527 -0.762 1.00 82.88 79 LYS A C 1
ATOM 627 O O . LYS A 1 79 ? -6.739 -2.432 0.453 1.00 82.88 79 LYS A O 1
ATOM 632 N N . THR A 1 80 ? -7.573 -1.653 -1.479 1.00 78.88 80 THR A N 1
ATOM 633 C CA . THR A 1 80 ? -8.311 -0.526 -0.900 1.00 78.88 80 THR A CA 1
ATOM 634 C C . THR A 1 80 ? -9.532 -1.012 -0.109 1.00 78.88 80 THR A C 1
ATOM 636 O O . THR A 1 80 ? -10.017 -2.129 -0.314 1.00 78.88 80 THR A O 1
ATOM 639 N N . LEU A 1 81 ? -10.074 -0.159 0.769 1.00 68.75 81 LEU A N 1
ATOM 640 C CA . LEU A 1 81 ? -11.311 -0.424 1.527 1.00 68.75 81 LEU A CA 1
ATOM 641 C C . LEU A 1 81 ? -12.504 -0.798 0.637 1.00 68.75 81 LEU A C 1
ATOM 643 O O . LEU A 1 81 ? -13.349 -1.592 1.040 1.00 68.75 81 LEU A O 1
ATOM 647 N N . THR A 1 82 ? -12.563 -0.256 -0.582 1.00 70.94 82 THR A N 1
ATOM 648 C CA . THR A 1 82 ? -13.624 -0.556 -1.559 1.00 70.94 82 THR A CA 1
ATOM 649 C C . THR A 1 82 ? -13.471 -1.942 -2.190 1.00 70.94 82 THR A C 1
ATOM 651 O O . THR A 1 82 ? -14.325 -2.373 -2.958 1.00 70.94 82 THR A O 1
ATOM 654 N N . GLY A 1 83 ? -12.391 -2.660 -1.870 1.00 70.19 83 GLY A N 1
ATOM 655 C CA . GLY A 1 83 ? -12.079 -3.980 -2.400 1.00 70.19 83 GLY A CA 1
ATOM 656 C C . GLY A 1 83 ? -11.259 -3.961 -3.689 1.00 70.19 83 GLY A C 1
ATOM 657 O O . GLY A 1 83 ? -10.814 -5.028 -4.117 1.00 70.19 83 GLY A O 1
ATOM 658 N N . SER A 1 84 ? -11.011 -2.779 -4.264 1.00 78.69 84 SER A N 1
ATOM 659 C CA . SER A 1 84 ? -10.206 -2.621 -5.479 1.00 78.69 84 SER A CA 1
ATOM 660 C C . SER A 1 84 ? -8.732 -2.874 -5.185 1.00 78.69 84 SER A C 1
ATOM 662 O O . SER A 1 84 ? -8.201 -2.387 -4.181 1.00 78.69 84 SER A O 1
ATOM 664 N N . ARG A 1 85 ? -8.080 -3.642 -6.059 1.00 83.38 85 ARG A N 1
ATOM 665 C CA . ARG A 1 85 ? -6.637 -3.895 -6.006 1.00 83.38 85 ARG A CA 1
ATOM 666 C C . ARG A 1 85 ? -5.912 -2.817 -6.800 1.00 83.38 85 ARG A C 1
ATOM 668 O O . ARG A 1 85 ? -6.372 -2.448 -7.876 1.00 83.38 85 ARG A O 1
ATOM 675 N N . ALA A 1 86 ? -4.789 -2.353 -6.280 1.00 82.56 86 ALA A N 1
ATOM 676 C CA . ALA A 1 86 ? -3.871 -1.465 -6.971 1.00 82.56 86 ALA A CA 1
ATOM 677 C C . ALA A 1 86 ? -2.454 -2.033 -6.869 1.00 82.56 86 ALA A C 1
ATOM 679 O O . ALA A 1 86 ? -2.112 -2.683 -5.879 1.00 82.56 86 ALA A O 1
ATOM 680 N N . CYS A 1 87 ? -1.655 -1.792 -7.904 1.00 85.31 87 CYS A N 1
ATOM 681 C CA . CYS A 1 87 ? -0.249 -2.158 -7.957 1.00 85.31 87 CYS A CA 1
ATOM 682 C C . CYS A 1 87 ? 0.594 -0.886 -7.880 1.00 85.31 87 CYS A C 1
ATOM 684 O O . CYS A 1 87 ? 0.358 0.057 -8.636 1.00 85.31 87 CYS A O 1
ATOM 686 N N . ILE A 1 88 ? 1.543 -0.853 -6.951 1.00 84.69 88 ILE A N 1
ATOM 687 C CA . ILE A 1 88 ? 2.356 0.324 -6.640 1.00 84.69 88 ILE A CA 1
ATOM 688 C C . ILE A 1 88 ? 3.808 -0.130 -6.520 1.00 84.69 88 ILE A C 1
ATOM 690 O O . ILE A 1 88 ? 4.074 -1.137 -5.873 1.00 84.69 88 ILE A O 1
ATOM 694 N N . GLY A 1 89 ? 4.752 0.587 -7.126 1.00 85.19 89 GLY A N 1
ATOM 695 C CA . GLY A 1 89 ? 6.174 0.348 -6.882 1.00 85.19 89 GLY A CA 1
ATOM 696 C C . GLY A 1 89 ? 6.550 0.677 -5.436 1.00 85.19 89 GLY A C 1
ATOM 697 O O . GLY A 1 89 ? 6.116 1.697 -4.904 1.00 85.19 89 GLY A O 1
ATOM 698 N N . GLU A 1 90 ? 7.365 -0.167 -4.804 1.00 83.19 90 GLU A N 1
ATOM 699 C CA . GLU A 1 90 ? 7.865 0.051 -3.438 1.00 83.19 90 GLU A CA 1
ATOM 700 C C . GLU A 1 90 ? 8.493 1.446 -3.274 1.00 83.19 90 GLU A C 1
ATOM 702 O O . GLU A 1 90 ? 8.157 2.177 -2.344 1.00 83.19 90 GLU A O 1
ATOM 707 N N . ASP A 1 91 ? 9.305 1.856 -4.247 1.00 82.50 91 ASP A N 1
ATOM 708 C CA . ASP A 1 91 ? 10.039 3.125 -4.237 1.00 82.50 91 ASP A CA 1
ATOM 709 C C . ASP A 1 91 ? 9.152 4.366 -4.463 1.00 82.50 91 ASP A C 1
ATOM 711 O O . ASP A 1 91 ? 9.607 5.499 -4.323 1.00 82.50 91 ASP A O 1
ATOM 715 N N . TRP A 1 92 ? 7.882 4.194 -4.846 1.00 82.00 92 TRP A N 1
ATOM 716 C CA . TRP A 1 92 ? 6.969 5.317 -5.120 1.00 82.00 92 TRP A CA 1
ATOM 717 C C . TRP A 1 92 ? 6.303 5.857 -3.855 1.00 82.00 92 TRP A C 1
ATOM 719 O O . TRP A 1 92 ? 5.691 6.931 -3.872 1.00 82.00 92 TRP A O 1
ATOM 729 N N . ILE A 1 93 ? 6.383 5.092 -2.770 1.00 79.25 93 ILE A N 1
ATOM 730 C CA . ILE A 1 93 ? 5.787 5.424 -1.485 1.00 79.25 93 ILE A CA 1
ATOM 731 C C . ILE A 1 93 ? 6.721 6.379 -0.754 1.00 79.25 93 ILE A C 1
ATOM 733 O O . ILE A 1 93 ? 7.915 6.114 -0.630 1.00 79.25 93 ILE A O 1
ATOM 737 N N . ASN A 1 94 ? 6.175 7.471 -0.218 1.00 79.56 94 ASN A N 1
ATOM 738 C CA . ASN A 1 94 ? 6.952 8.339 0.651 1.00 79.56 94 ASN A CA 1
ATOM 739 C C . ASN A 1 94 ? 7.080 7.683 2.042 1.00 79.56 94 ASN A C 1
ATOM 741 O O . ASN A 1 94 ? 6.080 7.618 2.770 1.00 79.56 94 ASN A O 1
ATOM 745 N N . PRO A 1 95 ? 8.284 7.230 2.449 1.00 73.50 95 PRO A N 1
ATOM 746 C CA . PRO A 1 95 ? 8.471 6.464 3.678 1.00 73.50 95 PRO A CA 1
ATOM 747 C C . PRO A 1 95 ? 8.149 7.259 4.947 1.00 73.50 95 PRO A C 1
ATOM 749 O O . PRO A 1 95 ? 7.847 6.659 5.977 1.00 73.50 95 PRO A O 1
ATOM 752 N N .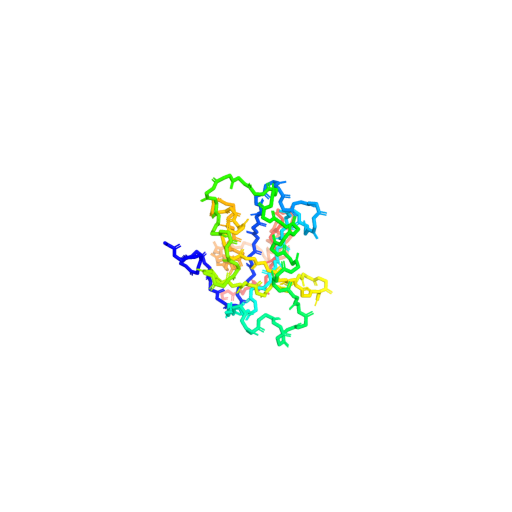 GLU A 1 96 ? 8.184 8.592 4.889 1.00 75.00 96 GLU A N 1
ATOM 753 C CA . GLU A 1 96 ? 7.854 9.458 6.029 1.00 75.00 96 GLU A CA 1
ATOM 754 C C . GLU A 1 96 ? 6.349 9.520 6.318 1.00 75.00 96 GLU A C 1
ATOM 756 O O . GLU A 1 96 ? 5.948 9.898 7.414 1.00 75.00 96 GLU A O 1
ATOM 761 N N . THR A 1 97 ? 5.513 9.129 5.353 1.00 75.69 97 THR A N 1
ATOM 762 C CA . THR A 1 97 ? 4.044 9.214 5.449 1.00 75.69 97 THR A CA 1
ATOM 763 C C . THR A 1 97 ? 3.380 7.885 5.796 1.00 75.69 97 THR A C 1
ATOM 765 O O . THR A 1 97 ? 2.154 7.789 5.812 1.00 75.69 97 THR A O 1
ATOM 768 N N . ILE A 1 98 ? 4.180 6.841 6.023 1.00 75.06 98 ILE A N 1
ATOM 769 C CA . ILE A 1 98 ? 3.683 5.498 6.303 1.00 75.06 98 ILE A CA 1
ATOM 770 C C . ILE A 1 98 ? 3.189 5.437 7.743 1.00 75.06 98 ILE A C 1
ATOM 772 O O . ILE A 1 98 ? 3.970 5.412 8.693 1.00 75.06 98 ILE A O 1
ATOM 776 N N . GLU A 1 99 ? 1.877 5.329 7.887 1.00 73.50 99 GLU A N 1
ATOM 777 C CA . GLU A 1 99 ? 1.197 5.076 9.146 1.00 73.50 99 GLU A CA 1
ATOM 778 C C . GLU A 1 99 ? 0.546 3.692 9.091 1.00 73.50 99 GLU A C 1
ATOM 780 O O . GLU A 1 99 ? -0.532 3.491 8.516 1.00 73.50 99 GLU A O 1
ATOM 785 N N . ALA A 1 100 ? 1.198 2.701 9.700 1.00 68.00 100 ALA A N 1
ATOM 786 C CA . ALA A 1 100 ? 0.563 1.413 9.941 1.00 68.00 100 ALA A CA 1
ATOM 787 C C . ALA A 1 100 ? -0.631 1.635 10.882 1.00 68.00 100 ALA A C 1
ATOM 789 O O . ALA A 1 100 ? -0.471 2.096 12.013 1.00 68.00 100 ALA A O 1
ATOM 790 N N . THR A 1 101 ? -1.846 1.321 10.421 1.00 62.94 101 THR A N 1
ATOM 791 C CA . THR A 1 101 ? -3.034 1.328 11.279 1.00 62.94 101 THR A CA 1
ATOM 792 C C . THR A 1 101 ? -2.971 0.085 12.155 1.00 62.94 101 THR A C 1
ATOM 794 O O . THR A 1 101 ? -3.618 -0.930 11.890 1.00 62.94 101 THR A O 1
ATOM 797 N N . THR A 1 102 ? -2.159 0.145 13.205 1.00 53.47 102 THR A N 1
ATOM 798 C CA . THR A 1 102 ? -2.220 -0.833 14.279 1.00 53.47 102 THR A CA 1
ATOM 799 C C . THR A 1 102 ? -3.493 -0.541 15.063 1.00 53.47 102 THR A C 1
ATOM 801 O O . THR A 1 102 ? -3.667 0.531 15.646 1.00 53.47 102 THR A O 1
ATOM 804 N N . ASN A 1 103 ? -4.436 -1.485 15.055 1.00 51.84 103 ASN A N 1
ATOM 805 C CA . ASN A 1 103 ? -5.535 -1.475 16.016 1.00 51.84 103 ASN A CA 1
ATOM 806 C C . ASN A 1 103 ? -4.918 -1.682 17.404 1.00 51.84 103 ASN A C 1
ATOM 808 O O . ASN A 1 103 ? -4.818 -2.804 17.895 1.00 51.84 103 ASN A O 1
ATOM 812 N N . THR A 1 104 ? -4.439 -0.601 18.008 1.00 46.38 104 THR A N 1
ATOM 813 C CA . THR A 1 104 ? -3.880 -0.632 19.351 1.00 46.38 104 THR A CA 1
ATOM 814 C C . THR A 1 104 ? -5.058 -0.711 20.310 1.00 46.38 104 THR A C 1
ATOM 816 O O . THR A 1 104 ? -5.777 0.266 20.516 1.00 46.38 104 THR A O 1
ATOM 819 N N . GLY A 1 105 ? -5.307 -1.910 20.838 1.00 50.22 105 GLY A N 1
ATOM 820 C CA . GLY A 1 105 ? -6.298 -2.117 21.886 1.00 50.22 105 GLY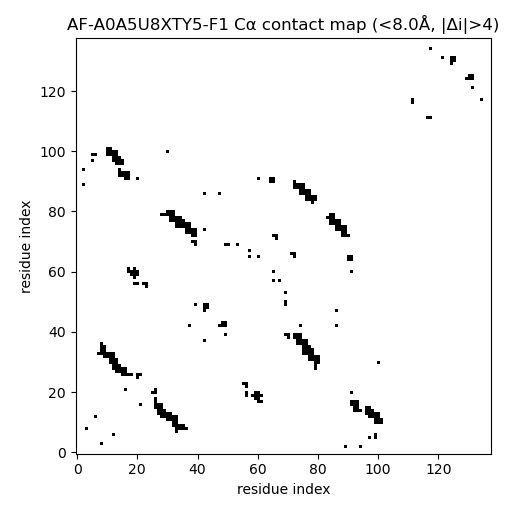 A CA 1
ATOM 821 C C . GLY A 1 105 ? -5.877 -1.355 23.139 1.00 50.22 105 GLY A C 1
ATOM 822 O O . GLY A 1 105 ? -4.793 -1.583 23.668 1.00 50.22 105 GLY A O 1
ATOM 823 N N . LEU A 1 106 ? -6.721 -0.433 23.594 1.00 50.97 106 LEU A N 1
ATOM 824 C CA . LEU A 1 106 ? -6.502 0.337 24.812 1.00 50.97 106 LEU A CA 1
ATOM 825 C C . LEU A 1 106 ? -7.354 -0.261 25.936 1.00 50.97 106 LEU A C 1
ATOM 827 O O . LEU A 1 106 ? -8.580 -0.168 25.895 1.00 50.97 106 LEU A O 1
ATOM 831 N N . THR A 1 107 ? -6.710 -0.851 26.942 1.00 57.12 107 THR A N 1
ATOM 832 C CA . THR A 1 107 ? -7.384 -1.310 28.166 1.00 57.12 107 THR A CA 1
ATOM 833 C C . THR A 1 107 ? -7.367 -0.184 29.194 1.00 57.12 107 THR A C 1
ATOM 835 O O . THR A 1 107 ? -6.299 0.241 29.632 1.00 57.12 107 THR A O 1
ATOM 838 N N . ILE A 1 108 ? -8.545 0.313 29.577 1.00 61.44 108 ILE A N 1
ATOM 839 C CA . ILE A 1 108 ? -8.701 1.370 30.584 1.00 61.44 108 ILE A CA 1
ATOM 840 C C . ILE A 1 108 ? -9.378 0.772 31.816 1.00 61.44 108 ILE A C 1
ATOM 842 O O . ILE A 1 108 ? -10.493 0.264 31.719 1.00 61.44 108 ILE A O 1
ATOM 846 N N . TYR A 1 109 ? -8.731 0.887 32.975 1.00 63.47 109 TYR A N 1
ATOM 847 C CA . TYR A 1 109 ? -9.327 0.536 34.263 1.00 63.47 109 TYR A CA 1
ATOM 848 C C . TYR A 1 109 ? -9.959 1.779 34.893 1.00 63.47 109 TYR A C 1
ATOM 850 O O . TYR A 1 109 ? -9.264 2.737 35.230 1.00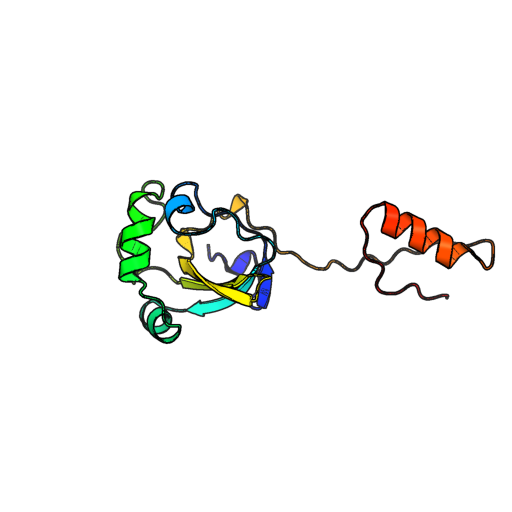 63.47 109 TYR A O 1
ATOM 858 N N . CYS A 1 110 ? -11.281 1.759 35.055 1.00 61.44 110 CYS A N 1
ATOM 859 C CA . CYS A 1 110 ? -12.050 2.835 35.676 1.00 61.44 110 CYS A CA 1
ATOM 860 C C . CYS A 1 110 ? -12.827 2.289 36.875 1.00 61.44 110 CYS A C 1
ATOM 862 O O . CYS A 1 110 ? -13.573 1.322 36.738 1.00 61.44 110 CYS A O 1
ATOM 864 N N . SER A 1 111 ? -12.727 2.940 38.034 1.00 61.38 111 SER A N 1
ATOM 865 C CA . SER A 1 111 ? -13.593 2.645 39.176 1.00 61.38 111 SER A CA 1
ATOM 866 C C . SER A 1 111 ? -14.963 3.313 38.988 1.00 61.38 111 SER A C 1
ATOM 868 O O . SER A 1 111 ? -15.079 4.527 38.825 1.00 61.38 111 SER A O 1
ATOM 870 N N . ALA A 1 112 ? -16.022 2.505 38.973 1.00 60.38 112 ALA A N 1
ATOM 871 C CA . ALA A 1 112 ? -17.394 2.927 38.701 1.00 60.38 112 ALA A CA 1
ATOM 872 C C . ALA A 1 112 ? -18.265 2.854 39.970 1.00 60.38 112 ALA A C 1
ATOM 874 O O . ALA A 1 112 ? -18.509 1.764 40.480 1.00 60.38 112 ALA A O 1
ATOM 875 N N . SER A 1 113 ? -18.779 3.990 40.463 1.00 59.22 113 SER A N 1
ATOM 876 C CA . SER A 1 113 ? -19.578 4.041 41.709 1.00 59.22 113 SER A CA 1
ATOM 877 C C . SER A 1 113 ? -21.108 3.900 41.552 1.00 59.22 113 SER A C 1
ATOM 879 O O . SER A 1 113 ? -21.800 3.863 42.569 1.00 59.22 113 SER A O 1
ATOM 881 N N . PRO A 1 114 ? -21.701 3.828 40.340 1.00 64.06 114 PRO A N 1
ATOM 882 C CA . PRO A 1 114 ? -23.011 3.158 40.201 1.00 64.06 114 PRO A CA 1
ATOM 883 C C . PRO A 1 114 ? -23.147 2.191 39.003 1.00 64.06 114 PRO A C 1
ATOM 885 O O . PRO A 1 114 ? -22.390 2.235 38.032 1.00 64.06 114 PRO A O 1
ATOM 888 N N . ARG A 1 115 ? -24.221 1.379 39.026 1.00 58.19 115 ARG A N 1
ATOM 889 C CA . ARG A 1 115 ? -24.603 0.311 38.065 1.00 58.19 115 ARG A CA 1
ATOM 890 C C . ARG A 1 115 ? -24.791 0.771 36.597 1.00 58.19 115 ARG A C 1
ATOM 892 O O . ARG A 1 115 ? -24.958 -0.065 35.720 1.00 58.19 115 ARG A O 1
ATOM 899 N N . ASN A 1 116 ? -24.746 2.082 36.318 1.00 63.91 116 ASN A N 1
ATOM 900 C CA . ASN A 1 116 ? -24.938 2.677 34.983 1.00 63.91 116 ASN A CA 1
ATOM 901 C C . ASN A 1 116 ? -23.647 3.255 34.356 1.00 63.91 116 ASN A C 1
ATOM 903 O O . ASN A 1 116 ? -23.680 3.825 33.265 1.00 63.91 116 ASN A O 1
ATOM 907 N N . SER A 1 117 ? -22.502 3.106 35.031 1.00 67.00 117 SER A N 1
ATOM 908 C CA . SER A 1 117 ? -21.212 3.673 34.602 1.00 67.00 117 SER A CA 1
ATOM 909 C C . SER A 1 117 ? -20.686 3.094 33.292 1.00 67.00 117 SER A C 1
ATOM 911 O O . SER A 1 117 ? -20.004 3.793 32.556 1.00 67.00 117 SER A O 1
ATOM 913 N N . ILE A 1 118 ? -21.030 1.844 32.967 1.00 69.50 118 ILE A N 1
ATOM 914 C CA . ILE A 1 118 ? -20.582 1.180 31.732 1.00 69.50 118 ILE A CA 1
ATOM 915 C C . ILE A 1 118 ? -21.153 1.890 30.498 1.00 69.50 118 ILE A C 1
ATOM 917 O O . ILE A 1 118 ? -20.446 2.107 29.516 1.00 69.50 118 ILE A O 1
ATOM 921 N N . ASN A 1 119 ? -22.424 2.299 30.550 1.00 73.69 119 ASN A N 1
ATOM 922 C CA . ASN A 1 119 ? -23.057 3.025 29.449 1.00 73.69 119 ASN A CA 1
ATOM 923 C C . ASN A 1 119 ? -22.512 4.453 29.324 1.00 73.69 119 ASN A C 1
ATOM 925 O O . ASN A 1 119 ? -22.286 4.911 28.209 1.00 73.69 119 ASN A O 1
ATOM 929 N N . LEU A 1 120 ? -22.239 5.118 30.452 1.00 75.44 120 LEU A N 1
ATOM 930 C CA . LEU A 1 120 ? -21.576 6.426 30.490 1.00 75.44 120 LEU A CA 1
ATOM 931 C C . LEU A 1 120 ? -20.156 6.365 29.915 1.00 75.44 120 LEU A C 1
ATOM 933 O O . LEU A 1 120 ? -19.806 7.175 29.062 1.00 75.44 120 LEU A O 1
ATOM 937 N N . ALA A 1 121 ? -19.361 5.373 30.322 1.00 73.69 121 ALA A N 1
ATOM 938 C CA . ALA A 1 121 ? -18.018 5.151 29.798 1.00 73.69 121 ALA A CA 1
ATOM 939 C C . ALA A 1 121 ? -18.056 4.886 28.290 1.00 73.69 121 ALA A C 1
ATOM 941 O O . ALA A 1 121 ? -17.314 5.513 27.537 1.00 73.69 121 ALA A O 1
ATOM 942 N N . ARG A 1 122 ? -18.982 4.032 27.832 1.00 74.31 122 ARG A N 1
ATOM 943 C CA . ARG A 1 122 ? -19.179 3.784 26.401 1.00 74.31 122 ARG A CA 1
ATOM 944 C C . ARG A 1 122 ? -19.529 5.069 25.654 1.00 74.31 122 ARG A C 1
ATOM 946 O O . ARG A 1 122 ? -18.890 5.344 24.649 1.00 74.31 122 ARG A O 1
ATOM 953 N N . GLN A 1 123 ? -20.473 5.866 26.160 1.00 77.06 123 GLN A N 1
ATOM 954 C CA . GLN A 1 123 ? -20.873 7.133 25.541 1.00 77.06 123 GLN A CA 1
ATOM 955 C C . GLN A 1 123 ? -19.710 8.121 25.435 1.00 77.06 123 GLN A C 1
ATOM 957 O O . GLN A 1 123 ? -19.500 8.676 24.360 1.00 77.06 123 GLN A O 1
ATOM 962 N N . ILE A 1 124 ? -18.926 8.304 26.501 1.00 77.94 124 ILE A N 1
ATOM 963 C CA . ILE A 1 124 ? -17.768 9.211 26.507 1.00 77.94 124 ILE A CA 1
ATOM 964 C C . ILE A 1 124 ? -16.706 8.739 25.511 1.00 77.94 124 ILE A C 1
ATOM 966 O O . ILE A 1 124 ? -16.197 9.546 24.735 1.00 77.94 124 ILE A O 1
ATOM 970 N N . LEU A 1 125 ? -16.399 7.442 25.488 1.00 75.69 125 LEU A N 1
ATOM 971 C CA . LEU A 1 125 ? -15.414 6.880 24.563 1.00 75.69 125 LEU A CA 1
ATOM 972 C C . LEU A 1 125 ? -15.870 7.041 23.109 1.00 75.69 125 LEU A C 1
ATOM 974 O O . LEU A 1 125 ? -15.113 7.554 22.287 1.00 75.69 125 LEU A O 1
ATOM 978 N N . THR A 1 126 ? -17.130 6.719 22.808 1.00 78.06 126 THR A N 1
ATOM 979 C CA . THR A 1 126 ? -17.680 6.918 21.460 1.00 78.06 126 THR A CA 1
ATOM 980 C C . THR A 1 126 ? -17.761 8.392 21.065 1.00 78.06 126 THR A C 1
ATOM 982 O O . THR A 1 126 ? -17.484 8.724 19.916 1.00 78.06 126 THR A O 1
ATOM 985 N N . ALA A 1 127 ? -18.081 9.292 22.002 1.00 74.50 127 ALA A N 1
ATOM 986 C CA . ALA A 1 127 ? -18.139 10.732 21.745 1.00 74.50 127 ALA A CA 1
ATOM 987 C C . ALA A 1 127 ? -16.760 11.326 21.421 1.00 74.50 127 ALA A C 1
ATOM 989 O O . ALA A 1 127 ? -16.674 12.315 20.701 1.00 74.50 127 ALA A O 1
ATOM 990 N N . ASN A 1 128 ? -15.687 10.703 21.913 1.00 77.19 128 ASN A N 1
ATOM 991 C CA . ASN A 1 128 ? -14.305 11.088 21.629 1.00 77.19 128 ASN A CA 1
ATOM 992 C C . ASN A 1 128 ? -13.678 10.271 20.482 1.00 77.19 128 ASN A C 1
ATOM 994 O O . ASN A 1 128 ? -12.462 10.272 20.321 1.00 77.19 128 ASN A O 1
ATOM 998 N N . GLY A 1 129 ? -14.489 9.574 19.676 1.00 70.44 129 GLY A N 1
ATOM 999 C CA . GLY A 1 129 ? -14.028 8.882 18.467 1.00 70.44 129 GLY A CA 1
ATOM 1000 C C . GLY A 1 129 ? -13.431 7.490 18.690 1.00 70.44 129 GLY A C 1
ATOM 1001 O O . GLY A 1 129 ? -12.936 6.883 17.741 1.00 70.44 129 GLY A O 1
ATOM 1002 N N . PHE A 1 130 ? -13.499 6.941 19.905 1.00 72.94 130 PHE A N 1
ATOM 1003 C CA . PHE A 1 130 ? -13.040 5.580 20.176 1.00 72.94 130 PHE A CA 1
ATOM 1004 C C . PHE A 1 130 ? -14.128 4.556 19.841 1.00 72.94 130 PHE A C 1
ATOM 1006 O O . PHE A 1 130 ? -15.284 4.679 20.251 1.00 72.94 130 PHE A O 1
ATOM 1013 N N . THR A 1 131 ? -13.747 3.494 19.128 1.00 66.44 131 THR A N 1
ATOM 1014 C CA . THR A 1 131 ? -14.628 2.343 18.891 1.00 66.44 131 THR A CA 1
ATOM 1015 C C . THR A 1 131 ? -14.462 1.350 20.036 1.00 66.44 131 THR A C 1
ATOM 1017 O O . THR A 1 131 ? -13.403 0.752 20.203 1.00 66.44 131 THR A O 1
ATOM 1020 N N . VAL A 1 132 ? -15.504 1.185 20.846 1.00 64.75 132 VAL A N 1
ATOM 1021 C CA . VAL A 1 132 ? -15.471 0.314 22.027 1.00 64.75 132 VAL A CA 1
ATOM 1022 C C . VAL A 1 132 ? -15.760 -1.131 21.614 1.00 64.75 132 VAL A C 1
ATOM 1024 O O . VAL A 1 132 ? -16.892 -1.447 21.256 1.00 64.75 132 VAL A O 1
ATOM 1027 N N . ALA A 1 133 ? -14.751 -2.005 21.680 1.00 61.31 133 ALA A N 1
ATOM 1028 C CA . ALA A 1 133 ? -14.880 -3.423 21.323 1.00 61.31 133 ALA A CA 1
ATOM 1029 C C . ALA A 1 133 ? -15.495 -4.277 22.448 1.00 61.31 133 ALA A C 1
ATOM 1031 O O . ALA A 1 133 ? -16.383 -5.085 22.195 1.00 61.31 133 ALA A O 1
ATOM 1032 N N . SER A 1 134 ? -15.055 -4.078 23.692 1.00 61.62 134 SER A N 1
ATOM 1033 C CA . SER A 1 134 ? -15.604 -4.736 24.882 1.00 61.62 134 SER A CA 1
ATOM 1034 C C . SER A 1 134 ? -15.370 -3.854 26.110 1.00 61.62 134 SER A C 1
ATOM 1036 O O . SER A 1 134 ? -14.380 -3.127 26.169 1.00 61.62 134 SER A O 1
ATOM 1038 N N . ILE A 1 135 ? -16.299 -3.884 27.066 1.00 63.78 135 ILE A N 1
ATOM 1039 C CA . ILE A 1 135 ? -16.100 -3.348 28.420 1.00 63.78 135 ILE A CA 1
ATOM 1040 C C . ILE A 1 135 ? -16.467 -4.493 29.350 1.00 63.78 135 ILE A C 1
ATOM 1042 O O . ILE A 1 135 ? -17.647 -4.841 29.450 1.00 63.78 135 ILE A O 1
ATOM 1046 N N . GLU A 1 136 ? -15.463 -5.088 29.979 1.00 61.06 136 GLU A N 1
ATOM 1047 C CA . GLU A 1 136 ? -15.648 -6.187 30.919 1.00 61.06 136 GLU A CA 1
ATOM 1048 C C . GLU A 1 136 ? -15.822 -5.612 32.332 1.00 61.06 136 GLU A C 1
ATOM 1050 O O . GLU A 1 136 ? -15.054 -4.733 32.730 1.00 61.06 136 GLU A O 1
ATOM 1055 N N . PRO A 1 137 ? -16.867 -6.020 33.073 1.00 59.81 137 PRO A N 1
ATOM 1056 C CA . PRO A 1 137 ? -16.903 -5.809 34.512 1.00 59.81 137 PRO A CA 1
ATOM 1057 C C . PRO A 1 137 ? -15.885 -6.748 35.178 1.00 59.81 137 PRO A C 1
ATOM 1059 O O . PRO A 1 137 ? -15.801 -7.909 34.781 1.00 59.81 137 PRO A O 1
ATOM 1062 N N . ASP A 1 138 ? -15.142 -6.241 36.167 1.00 57.09 138 ASP A N 1
ATOM 1063 C CA . ASP A 1 138 ? -14.359 -7.079 37.096 1.00 57.09 138 ASP A CA 1
ATOM 1064 C C . ASP A 1 138 ? -15.251 -8.111 37.814 1.00 57.09 138 ASP A C 1
ATOM 1066 O O . ASP A 1 138 ? -16.421 -7.773 38.138 1.00 57.09 138 ASP A O 1
#

Sequence (138 aa):
MDILDRFNLKETVTFQLYTGASAVIPDSFTRCAVTSKVDYDDVRNFGFDPDVLHQLVFPTLPANTCPSDPSKYNWLIVKTLTGSRACIGEDWINPETIEATTNTGLTIYCSASPRNSINLARQILTANGFTVASIEPD

Radius of gyration: 20.37 Å; Cα contacts (8 Å, |Δi|>4): 195; chains: 1; bounding box: 42×27×60 Å

Mean predicted aligned error: 12.57 Å

pLDDT: mean 73.01, std 10.09, range [46.25, 86.94]

Foldseek 3Di:
DFLCVLDPQQFFKKFAFAPQLVVPDPRIQHRKHFHDKAAQVCCVVVVDHQVVSCVRRVVRHPPPLDDNDSRPFIWTWIAGPVRDIDIGTRSRTDSVGIDGPDPPDDDDDDDDPDPCVVVVVVVVCVVVPHDDPDDDDD